Protein AF-A0A350C6K1-F1 (afdb_monomer_lite)

Sequence (59 aa):
SVSEPKVMQSAAGYYIGQSCEVEYYWSDGTTSVGTEPYDRLSGYFATPQQAELYLMEVA

Foldseek 3Di:
DKDDWDWDADPQAIFTFIKDWDWDADPVRDIDIDIGTDTTPGDHDHHSVVRVVVVVVPD

Secondary structure (DSSP, 8-state):
-BPPPEEEEETTEEEEEEEEEEEEE-TTS-EEEEEEEEEE-S--BSSHHHHHHHHHHH-

Structure (mmCIF, N/CA/C/O backbone):
data_AF-A0A350C6K1-F1
#
_entry.id   AF-A0A350C6K1-F1
#
loop_
_atom_site.group_PDB
_atom_site.id
_atom_site.type_symbol
_atom_site.label_atom_id
_atom_site.label_alt_id
_atom_site.label_comp_id
_atom_site.label_asym_id
_atom_site.label_entity_id
_atom_site.label_seq_id
_atom_site.pdbx_PDB_ins_code
_atom_site.Cartn_x
_atom_site.Cartn_y
_atom_site.Cartn_z
_atom_site.occupancy
_atom_site.B_iso_or_equiv
_atom_site.auth_seq_id
_atom_site.auth_comp_id
_atom_site.auth_asym_id
_atom_site.auth_atom_id
_atom_site.pdbx_PDB_model_num
ATOM 1 N N . SER A 1 1 ? 13.468 -1.600 -3.439 1.00 89.12 1 SER A N 1
ATOM 2 C CA . SER A 1 1 ? 13.361 -1.783 -1.972 1.00 89.12 1 SER A CA 1
ATOM 3 C C . SER A 1 1 ? 11.889 -1.975 -1.594 1.00 89.12 1 SER A C 1
ATOM 5 O O . SER A 1 1 ? 11.054 -1.697 -2.446 1.00 89.12 1 SER A O 1
ATOM 7 N N . VAL A 1 2 ? 11.542 -2.482 -0.399 1.00 95.06 2 VAL A N 1
ATOM 8 C CA . VAL A 1 2 ? 10.139 -2.583 0.082 1.00 95.06 2 VAL A CA 1
ATOM 9 C C . VAL A 1 2 ? 9.926 -1.561 1.198 1.00 95.06 2 VAL A C 1
ATOM 11 O O . VAL A 1 2 ? 10.804 -1.398 2.041 1.00 95.06 2 VAL A O 1
ATOM 14 N N . SER A 1 3 ? 8.793 -0.856 1.190 1.00 95.75 3 SER A N 1
ATOM 15 C CA . SER A 1 3 ? 8.457 0.138 2.214 1.00 95.75 3 SER A CA 1
ATOM 16 C C . SER A 1 3 ? 7.976 -0.499 3.517 1.00 95.75 3 SER A C 1
ATOM 18 O O . SER A 1 3 ? 7.435 -1.604 3.517 1.0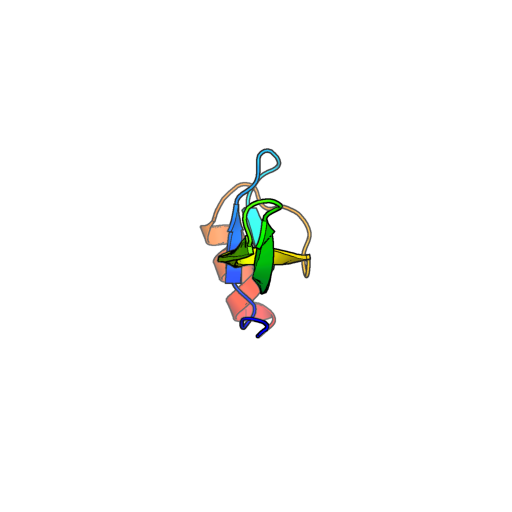0 95.75 3 SER A O 1
ATOM 20 N N . GLU A 1 4 ? 8.036 0.263 4.606 1.00 95.94 4 GLU A N 1
ATOM 21 C CA . GLU A 1 4 ? 7.250 -0.033 5.809 1.00 95.94 4 GLU A CA 1
ATOM 22 C C . GLU A 1 4 ? 5.737 -0.076 5.499 1.00 95.94 4 GLU A C 1
ATOM 24 O O . GLU A 1 4 ? 5.296 0.525 4.500 1.00 95.94 4 GLU A O 1
ATOM 29 N N . PRO A 1 5 ? 4.932 -0.778 6.323 1.00 96.44 5 PRO A N 1
ATOM 30 C CA . PRO A 1 5 ? 3.477 -0.751 6.233 1.00 96.44 5 PRO A CA 1
ATOM 31 C C . PRO A 1 5 ? 2.916 0.675 6.298 1.00 96.44 5 PRO A C 1
ATOM 33 O O . PRO A 1 5 ? 3.328 1.492 7.120 1.00 96.44 5 PRO A O 1
ATOM 36 N N . LYS A 1 6 ? 1.952 0.982 5.428 1.00 96.62 6 LYS A N 1
ATOM 37 C CA . LYS A 1 6 ? 1.295 2.295 5.349 1.00 96.62 6 LYS A CA 1
ATOM 38 C C . LYS A 1 6 ? -0.147 2.175 4.873 1.00 96.62 6 LYS A C 1
ATOM 40 O O . LYS A 1 6 ? -0.529 1.173 4.266 1.00 96.62 6 LYS A O 1
ATOM 45 N N . VAL A 1 7 ? -0.932 3.230 5.092 1.00 97.50 7 VAL A N 1
ATOM 46 C CA . VAL A 1 7 ? -2.263 3.349 4.488 1.00 97.50 7 VAL A CA 1
ATOM 47 C C 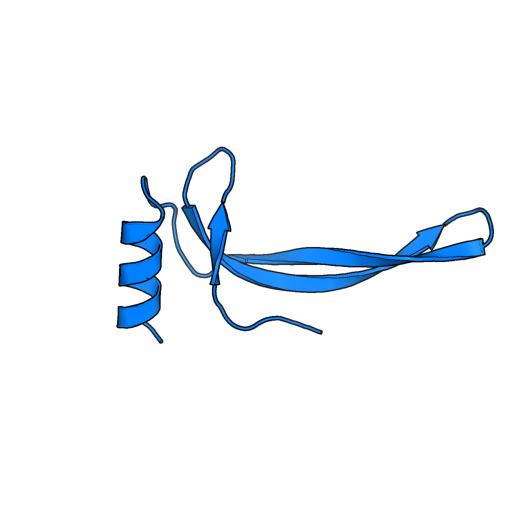. VAL A 1 7 ? -2.134 3.527 2.977 1.00 97.50 7 VAL A C 1
ATOM 49 O O . VAL A 1 7 ? -1.400 4.384 2.485 1.00 97.50 7 VAL A O 1
ATOM 52 N N . MET A 1 8 ? -2.878 2.712 2.241 1.00 96.94 8 MET A N 1
ATOM 53 C CA . MET A 1 8 ? -3.004 2.736 0.789 1.00 96.94 8 MET A CA 1
ATOM 54 C C . MET A 1 8 ? -4.479 2.893 0.401 1.00 96.94 8 MET A C 1
ATOM 56 O O . MET A 1 8 ? -5.376 2.520 1.160 1.00 96.94 8 MET A O 1
ATOM 60 N N . GLN A 1 9 ? -4.738 3.440 -0.789 1.00 96.88 9 GLN A N 1
ATOM 61 C CA . GLN A 1 9 ? -6.087 3.669 -1.311 1.00 96.88 9 GLN A CA 1
ATOM 62 C C . GLN A 1 9 ? -6.301 2.909 -2.623 1.00 96.88 9 GLN A C 1
ATOM 64 O O . GLN A 1 9 ? -5.427 2.869 -3.486 1.00 96.88 9 GLN A O 1
ATOM 69 N N . SER A 1 10 ? -7.491 2.332 -2.785 1.00 94.88 10 SER A N 1
ATOM 70 C CA . SER A 1 10 ? -7.951 1.693 -4.020 1.00 94.88 10 SER A CA 1
ATOM 71 C C . SER A 1 10 ? -9.420 2.024 -4.294 1.00 94.88 10 SER A C 1
ATOM 73 O O . SER A 1 10 ? -10.093 2.635 -3.464 1.00 94.88 10 SER A O 1
ATOM 75 N N . ALA A 1 11 ? -9.951 1.544 -5.422 1.00 96.06 11 ALA A N 1
ATOM 76 C CA . ALA A 1 11 ? -11.376 1.652 -5.735 1.00 96.06 11 ALA A CA 1
ATOM 77 C C . ALA A 1 11 ? -12.294 0.955 -4.706 1.00 96.06 11 ALA A C 1
ATOM 79 O O . ALA A 1 11 ? -13.459 1.320 -4.590 1.00 96.06 11 ALA A O 1
ATOM 80 N N . ALA A 1 12 ? -11.783 -0.027 -3.953 1.00 95.44 12 ALA A N 1
ATOM 81 C CA . ALA A 1 12 ? -12.543 -0.755 -2.935 1.00 95.44 12 ALA A CA 1
ATOM 82 C C . ALA A 1 12 ? -12.488 -0.110 -1.534 1.00 95.44 12 ALA A C 1
ATOM 84 O O . ALA A 1 12 ? -13.163 -0.587 -0.625 1.00 95.44 12 ALA A O 1
ATOM 85 N N . GLY A 1 13 ? -11.696 0.954 -1.348 1.00 97.56 13 GLY A N 1
ATOM 86 C CA . GLY A 1 13 ? -11.495 1.625 -0.061 1.00 97.56 13 GLY A CA 1
ATOM 87 C C . GLY A 1 13 ? -10.023 1.723 0.345 1.00 97.56 13 GLY A C 1
ATOM 88 O O . GLY A 1 13 ? -9.123 1.665 -0.502 1.00 97.56 13 GLY A O 1
ATOM 89 N N . TYR A 1 14 ? -9.789 1.865 1.650 1.00 98.25 14 TYR A N 1
ATOM 90 C CA . TYR A 1 14 ? -8.468 2.037 2.267 1.00 98.25 14 TYR A CA 1
ATOM 91 C C . TYR A 1 14 ? -7.963 0.726 2.862 1.00 98.25 14 TYR A C 1
ATOM 93 O O . TYR A 1 14 ? -8.766 -0.091 3.289 1.00 98.25 14 TYR A O 1
ATOM 101 N N . TYR A 1 15 ? -6.657 0.495 2.904 1.00 97.44 15 TYR A N 1
ATOM 102 C CA . TYR A 1 15 ? -6.075 -0.719 3.489 1.00 97.44 15 TYR A CA 1
ATOM 103 C C . TYR A 1 15 ? -4.640 -0.471 3.951 1.00 97.44 15 TYR A C 1
ATOM 105 O O . TYR A 1 15 ? -4.022 0.509 3.538 1.00 97.44 15 TYR A O 1
ATOM 113 N N . ILE A 1 16 ? -4.099 -1.366 4.778 1.00 97.75 16 ILE A N 1
ATOM 114 C CA . ILE A 1 16 ? -2.678 -1.387 5.120 1.00 97.75 16 ILE A CA 1
ATOM 115 C C . ILE A 1 16 ? -1.944 -2.294 4.155 1.00 97.75 16 ILE A C 1
ATOM 117 O O . ILE A 1 16 ? -2.309 -3.454 3.957 1.00 97.75 16 ILE A O 1
ATOM 121 N N . GLY A 1 17 ? -0.905 -1.751 3.541 1.00 96.94 17 GLY A N 1
ATOM 122 C CA . GLY A 1 17 ? -0.054 -2.485 2.627 1.00 96.94 17 GLY A CA 1
ATOM 123 C C . GLY A 1 17 ? 1.341 -1.899 2.558 1.00 96.94 17 GLY A C 1
ATOM 124 O O . GLY A 1 17 ? 1.687 -0.955 3.270 1.00 96.94 17 GLY A O 1
ATOM 125 N N . GLN A 1 18 ? 2.138 -2.479 1.677 1.00 97.31 18 GLN A N 1
ATOM 126 C CA . GLN A 1 18 ? 3.499 -2.053 1.388 1.00 97.31 18 GLN A CA 1
ATOM 127 C C . GLN A 1 18 ? 3.627 -1.769 -0.103 1.00 97.31 18 GLN A C 1
ATOM 129 O O . GLN A 1 18 ? 2.888 -2.314 -0.926 1.00 97.31 18 GLN A O 1
ATOM 134 N N . SER A 1 19 ? 4.584 -0.923 -0.462 1.00 96.94 19 SER A N 1
ATOM 135 C CA . SER A 1 19 ? 4.963 -0.702 -1.855 1.00 96.94 19 SER A CA 1
ATOM 136 C C . SER A 1 19 ? 6.420 -1.067 -2.073 1.00 96.94 19 SER A C 1
ATOM 138 O O . SER A 1 19 ? 7.236 -0.860 -1.174 1.00 96.94 19 SER A O 1
ATOM 140 N N . CYS A 1 20 ? 6.759 -1.543 -3.264 1.00 96.69 20 CYS A N 1
ATOM 141 C CA . CYS A 1 20 ? 8.137 -1.781 -3.659 1.00 96.69 20 CYS A CA 1
ATOM 142 C C . CYS A 1 20 ? 8.565 -0.838 -4.785 1.00 96.69 20 CYS A C 1
ATOM 144 O O . CYS A 1 20 ? 7.760 -0.430 -5.621 1.00 96.69 20 CYS A O 1
ATOM 146 N N . GLU A 1 21 ? 9.846 -0.480 -4.794 1.00 96.31 21 GLU A N 1
ATOM 147 C CA . GLU A 1 21 ? 10.466 0.130 -5.970 1.00 96.31 21 GLU A CA 1
ATOM 148 C C . GLU A 1 21 ? 10.743 -0.942 -7.018 1.00 96.31 21 GLU A C 1
ATOM 150 O O . GLU A 1 21 ? 11.353 -1.972 -6.707 1.00 96.31 21 GLU A O 1
ATOM 155 N N . VAL A 1 22 ? 10.328 -0.659 -8.249 1.00 95.75 22 VAL A N 1
ATOM 156 C CA . VAL A 1 22 ? 10.481 -1.529 -9.415 1.00 95.75 22 VAL A CA 1
ATOM 157 C C . VAL A 1 22 ? 11.228 -0.761 -10.498 1.00 95.75 22 VAL A C 1
ATOM 159 O O . VAL A 1 22 ? 10.946 0.412 -10.747 1.00 95.75 22 VAL A O 1
ATOM 162 N N . GLU A 1 23 ? 12.188 -1.421 -11.137 1.00 96.50 23 GLU A N 1
ATOM 163 C CA . GLU A 1 23 ? 12.888 -0.890 -12.302 1.00 96.50 23 GLU A CA 1
ATOM 164 C C . GLU A 1 23 ? 12.257 -1.455 -13.577 1.00 96.50 23 GLU A C 1
ATOM 166 O O . GLU A 1 23 ? 12.182 -2.670 -13.767 1.00 96.50 23 GLU A O 1
ATOM 171 N N . TYR A 1 24 ? 11.794 -0.565 -14.450 1.00 96.25 24 TYR A N 1
ATOM 172 C CA . TYR A 1 24 ? 11.235 -0.910 -15.750 1.00 96.25 24 TYR A CA 1
ATOM 173 C C . TYR A 1 24 ? 12.280 -0.711 -16.836 1.00 96.25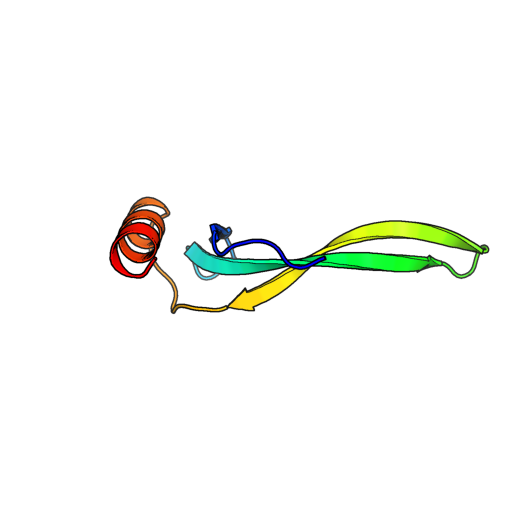 24 TYR A C 1
ATOM 175 O O . TYR A 1 24 ? 12.969 0.310 -16.869 1.00 96.25 24 TYR A O 1
ATOM 183 N N . TYR A 1 25 ? 12.329 -1.673 -17.751 1.00 97.00 25 TYR A N 1
ATOM 184 C CA . TYR A 1 25 ? 13.210 -1.679 -18.908 1.00 97.00 25 TYR A CA 1
ATOM 185 C C . TYR A 1 25 ? 12.354 -1.566 -20.166 1.00 97.00 25 TYR A C 1
ATOM 187 O O . TYR A 1 25 ? 11.529 -2.439 -20.447 1.00 97.00 25 TYR A O 1
ATOM 195 N N . TRP A 1 26 ? 12.535 -0.483 -20.913 1.00 95.81 26 TRP A N 1
ATOM 196 C CA . TRP A 1 26 ? 11.766 -0.200 -22.120 1.00 95.81 26 TRP A CA 1
ATOM 197 C C . TRP A 1 26 ? 12.490 -0.707 -23.368 1.00 95.81 26 TRP A C 1
ATOM 199 O O . TRP A 1 26 ? 13.712 -0.859 -23.398 1.00 95.81 26 TRP A O 1
ATOM 20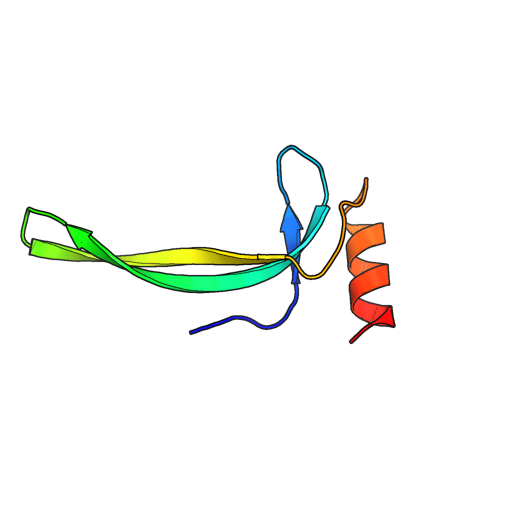9 N N . SER A 1 27 ? 11.733 -0.968 -24.435 1.00 96.38 27 SER A N 1
ATOM 210 C CA . SER A 1 27 ? 12.271 -1.517 -25.689 1.00 96.38 27 SER A CA 1
ATOM 211 C C . SER A 1 27 ? 13.239 -0.581 -26.419 1.00 96.38 27 SER A C 1
ATOM 213 O O . SER A 1 27 ? 13.997 -1.040 -27.267 1.00 96.38 27 SER A O 1
ATOM 215 N N . ASP A 1 28 ? 13.206 0.718 -26.119 1.00 96.88 28 ASP A N 1
ATOM 216 C CA . ASP A 1 28 ? 14.137 1.720 -26.651 1.00 96.88 28 ASP A CA 1
ATOM 217 C C . ASP A 1 28 ? 15.457 1.803 -25.858 1.00 96.88 28 ASP A C 1
ATOM 219 O O . ASP A 1 28 ? 16.328 2.606 -26.190 1.00 96.88 28 ASP A O 1
ATOM 223 N N . GLY A 1 29 ? 15.624 0.953 -24.838 1.00 96.50 29 GLY A N 1
ATOM 224 C CA . GLY A 1 29 ? 16.804 0.904 -23.977 1.00 96.50 29 GLY A CA 1
ATOM 225 C C . GLY A 1 29 ? 16.750 1.851 -22.778 1.00 96.50 29 GLY A C 1
ATOM 226 O O . GLY A 1 29 ? 17.692 1.870 -21.987 1.00 96.50 29 GLY A O 1
ATOM 227 N N . THR A 1 30 ? 15.670 2.618 -22.610 1.00 97.25 30 THR A N 1
ATOM 228 C CA . THR A 1 30 ? 15.477 3.484 -21.443 1.00 97.25 30 THR A CA 1
ATOM 229 C C . THR A 1 30 ? 15.144 2.649 -20.207 1.00 97.25 30 THR A C 1
ATOM 231 O O . THR A 1 30 ? 14.402 1.666 -20.292 1.00 97.25 30 THR A O 1
ATOM 234 N N . THR A 1 31 ? 15.640 3.063 -19.040 1.00 97.50 31 THR A N 1
ATOM 235 C CA . THR A 1 31 ? 15.208 2.530 -17.743 1.00 97.50 31 THR A CA 1
ATOM 236 C C . THR A 1 31 ? 14.476 3.596 -16.938 1.00 97.50 31 THR A C 1
ATOM 238 O O . THR A 1 31 ? 14.751 4.792 -17.050 1.00 97.50 31 THR A O 1
ATOM 241 N N . SER A 1 32 ? 13.511 3.173 -16.127 1.00 96.56 32 SER A N 1
ATOM 242 C CA . SER A 1 32 ? 12.806 4.060 -15.199 1.00 96.56 32 SER A CA 1
ATOM 243 C C . SER A 1 32 ? 12.509 3.340 -13.898 1.00 96.56 32 SER A C 1
ATOM 245 O O . SER A 1 32 ? 12.146 2.168 -13.921 1.00 96.56 32 SER A O 1
ATOM 247 N N . VAL A 1 33 ? 12.596 4.051 -12.778 1.00 96.38 33 VAL A N 1
ATOM 248 C CA . VAL A 1 33 ? 12.199 3.528 -11.469 1.00 96.38 33 VAL A CA 1
ATOM 249 C C . VAL A 1 33 ? 10.794 4.020 -11.151 1.00 96.38 33 VAL A C 1
ATOM 251 O O . VAL A 1 33 ? 10.518 5.216 -11.252 1.00 96.38 33 VAL A O 1
ATOM 254 N N . GLY A 1 34 ? 9.907 3.107 -10.769 1.00 94.81 34 GLY A N 1
ATOM 255 C CA . GLY A 1 34 ? 8.593 3.443 -10.234 1.00 94.81 34 GLY A CA 1
ATOM 256 C C . GLY A 1 34 ? 8.302 2.713 -8.934 1.00 94.81 34 GLY A C 1
ATOM 257 O O . GLY A 1 34 ? 9.152 2.035 -8.360 1.00 94.81 34 GLY A O 1
ATOM 258 N N . THR A 1 35 ? 7.085 2.901 -8.440 1.00 95.56 35 THR A N 1
ATOM 259 C CA . THR A 1 35 ? 6.625 2.322 -7.181 1.00 95.56 35 THR A CA 1
ATOM 260 C C . THR A 1 35 ? 5.331 1.570 -7.424 1.00 95.56 35 THR A C 1
ATOM 262 O O . THR A 1 35 ? 4.362 2.155 -7.908 1.00 95.56 35 THR A O 1
ATOM 265 N N . GLU A 1 36 ? 5.302 0.297 -7.046 1.00 94.25 36 GLU A N 1
ATOM 266 C CA . GLU A 1 36 ? 4.133 -0.568 -7.197 1.00 94.25 36 GLU A CA 1
ATOM 267 C C . GLU A 1 36 ? 3.638 -1.079 -5.840 1.00 94.25 36 GLU A C 1
ATOM 269 O O . GLU A 1 36 ? 4.421 -1.183 -4.890 1.00 94.25 36 GLU A O 1
ATOM 274 N N . PRO A 1 37 ? 2.339 -1.400 -5.706 1.00 93.88 37 PRO A N 1
ATOM 275 C CA . PRO A 1 37 ? 1.846 -2.162 -4.566 1.00 93.88 37 PRO A CA 1
ATOM 276 C C . PRO A 1 37 ? 2.558 -3.518 -4.480 1.00 93.88 37 PRO A C 1
ATOM 278 O O . PRO A 1 37 ? 2.609 -4.250 -5.463 1.00 93.88 37 PRO A O 1
ATOM 281 N N . TYR A 1 38 ? 3.080 -3.850 -3.301 1.00 93.31 38 TYR A N 1
ATOM 282 C CA . TYR A 1 38 ? 3.824 -5.088 -3.062 1.00 93.31 38 TYR A CA 1
ATOM 283 C C . TYR A 1 38 ? 2.985 -6.124 -2.312 1.00 93.31 38 TYR A C 1
ATOM 285 O O . TYR A 1 38 ? 2.799 -7.233 -2.803 1.00 93.31 38 TYR A O 1
ATOM 293 N N . ASP A 1 39 ? 2.446 -5.754 -1.147 1.00 94.62 39 ASP A N 1
ATOM 294 C CA . ASP A 1 39 ? 1.625 -6.651 -0.332 1.00 94.62 39 ASP A CA 1
ATOM 295 C C . ASP A 1 39 ? 0.472 -5.901 0.345 1.00 94.62 39 ASP A C 1
ATOM 297 O O . ASP A 1 39 ? 0.566 -4.700 0.628 1.00 94.62 39 ASP A O 1
ATOM 301 N N . ARG A 1 40 ? -0.625 -6.617 0.601 1.00 94.94 40 ARG A N 1
ATOM 302 C CA . ARG A 1 40 ? -1.790 -6.134 1.343 1.00 94.94 40 ARG A CA 1
ATOM 303 C C . ARG A 1 40 ? -1.891 -6.897 2.659 1.00 94.94 40 ARG A C 1
ATOM 305 O O . ARG A 1 40 ? -2.234 -8.074 2.685 1.00 94.94 40 ARG A O 1
ATOM 312 N N . LEU A 1 41 ? -1.702 -6.169 3.750 1.00 96.00 41 LEU A N 1
ATOM 313 C CA . LEU A 1 41 ? -1.609 -6.700 5.108 1.00 96.00 41 LEU A CA 1
ATOM 314 C C . LEU A 1 41 ? -2.940 -6.643 5.875 1.00 96.00 41 LEU A C 1
ATOM 31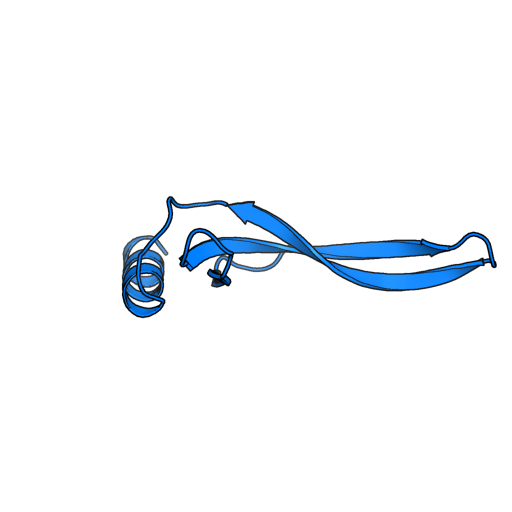6 O O . LEU A 1 41 ? -3.036 -7.165 6.980 1.00 96.00 41 LEU A O 1
ATOM 320 N N . SER A 1 42 ? -3.979 -6.026 5.305 1.00 96.44 42 SER A N 1
ATOM 321 C CA . SER A 1 42 ? -5.307 -5.934 5.921 1.00 96.44 42 SER A CA 1
ATOM 322 C C . SER A 1 42 ? -6.453 -6.126 4.922 1.00 96.44 42 SER A C 1
ATOM 324 O O . SER A 1 42 ? -6.272 -6.126 3.703 1.00 96.44 42 SER A O 1
ATOM 326 N N . GLY A 1 43 ? -7.678 -6.225 5.445 1.00 96.25 43 GLY A N 1
ATOM 327 C CA . GLY A 1 43 ? -8.892 -5.984 4.660 1.00 96.25 43 GLY A CA 1
ATOM 328 C C . GLY A 1 43 ? -9.062 -4.507 4.275 1.00 96.25 43 GLY A C 1
ATOM 329 O O . GLY A 1 43 ? -8.189 -3.679 4.547 1.00 96.25 43 GLY A O 1
ATOM 330 N N . TYR A 1 44 ? -10.199 -4.186 3.650 1.00 97.81 44 TYR A N 1
ATOM 331 C CA . TYR A 1 44 ? -10.561 -2.807 3.320 1.00 97.81 44 TYR A CA 1
ATOM 332 C C . TYR A 1 44 ? -11.309 -2.114 4.459 1.00 97.81 44 TYR A C 1
ATOM 334 O O . TYR A 1 44 ? -12.139 -2.716 5.140 1.00 97.81 44 TYR A O 1
ATOM 342 N N . PHE A 1 45 ? -11.060 -0.819 4.583 1.00 97.94 45 PHE A N 1
ATOM 343 C CA . PHE A 1 45 ? -11.718 0.116 5.477 1.00 97.94 45 PHE A CA 1
ATOM 344 C C . PHE A 1 45 ? -12.453 1.179 4.664 1.00 97.94 45 PHE A C 1
ATOM 346 O O . PHE A 1 45 ? -12.045 1.535 3.552 1.00 97.94 45 PHE A O 1
ATOM 353 N N . ALA A 1 46 ? -13.533 1.709 5.235 1.00 97.56 46 ALA A N 1
ATOM 354 C CA . ALA A 1 46 ? -14.342 2.728 4.577 1.00 97.56 46 ALA A CA 1
ATOM 355 C C . ALA A 1 46 ? -13.642 4.096 4.564 1.00 97.56 46 ALA A C 1
ATOM 357 O O . ALA A 1 46 ? -13.842 4.873 3.632 1.00 97.56 46 ALA A O 1
ATOM 358 N N . THR A 1 47 ? -12.817 4.390 5.575 1.00 97.81 47 THR A N 1
ATOM 359 C CA . THR A 1 47 ? -12.109 5.673 5.713 1.00 97.81 47 THR A CA 1
ATOM 360 C C . THR A 1 47 ? -10.608 5.479 5.964 1.00 97.81 47 THR A C 1
ATOM 362 O O . THR A 1 47 ? -10.208 4.430 6.482 1.00 97.81 47 THR A O 1
ATOM 365 N N . PRO A 1 48 ? -9.758 6.477 5.645 1.00 97.75 48 PRO A N 1
ATOM 366 C CA . PRO A 1 48 ? -8.329 6.391 5.940 1.00 97.75 48 PRO A CA 1
ATOM 367 C C . PRO A 1 48 ? -8.061 6.374 7.449 1.00 97.75 48 PRO A C 1
ATOM 369 O O . PRO A 1 48 ? -7.178 5.647 7.883 1.00 97.75 48 PRO A O 1
ATOM 372 N N . GLN A 1 49 ? -8.884 7.055 8.259 1.00 97.88 49 GLN A N 1
ATOM 373 C CA . GLN A 1 49 ? -8.734 7.076 9.721 1.00 97.88 49 GLN A CA 1
ATOM 374 C C . GLN A 1 49 ? -8.914 5.690 10.348 1.00 97.88 49 GLN A C 1
ATOM 376 O O . GLN A 1 49 ? -8.226 5.349 11.303 1.00 97.88 49 GLN A O 1
ATOM 381 N N . GLN A 1 50 ? -9.827 4.871 9.816 1.00 97.50 50 GLN A N 1
ATOM 382 C CA . GLN A 1 50 ? -9.989 3.486 10.269 1.00 97.50 50 GLN A CA 1
ATOM 383 C C . GLN A 1 50 ? -8.747 2.644 9.956 1.00 97.50 50 GLN A C 1
ATOM 385 O O . GLN A 1 50 ? -8.314 1.860 10.795 1.00 97.50 50 GLN A O 1
ATOM 390 N N . ALA A 1 51 ? -8.162 2.831 8.770 1.00 97.44 51 ALA A N 1
ATOM 391 C CA . ALA A 1 51 ? -6.925 2.159 8.396 1.00 97.44 51 ALA A CA 1
ATOM 392 C C . ALA A 1 51 ? -5.741 2.642 9.257 1.00 97.44 51 ALA A C 1
ATOM 394 O O . ALA A 1 51 ? -4.975 1.824 9.748 1.00 97.44 51 ALA A O 1
ATOM 395 N N . GLU A 1 52 ? -5.621 3.950 9.496 1.00 97.25 52 GLU A N 1
ATOM 396 C CA . GLU A 1 52 ? -4.618 4.557 10.384 1.00 97.25 52 GLU A CA 1
ATOM 397 C C . GLU A 1 52 ? -4.692 3.995 11.806 1.00 97.25 52 GLU A C 1
ATOM 399 O O . GLU A 1 52 ? -3.664 3.616 12.363 1.00 97.25 52 GLU A O 1
ATOM 404 N N . LEU A 1 53 ? -5.895 3.903 12.383 1.00 96.81 53 LEU A N 1
ATOM 405 C CA . LEU A 1 53 ? -6.102 3.293 13.699 1.00 96.81 53 LEU A CA 1
ATOM 406 C C . LEU A 1 53 ? -5.641 1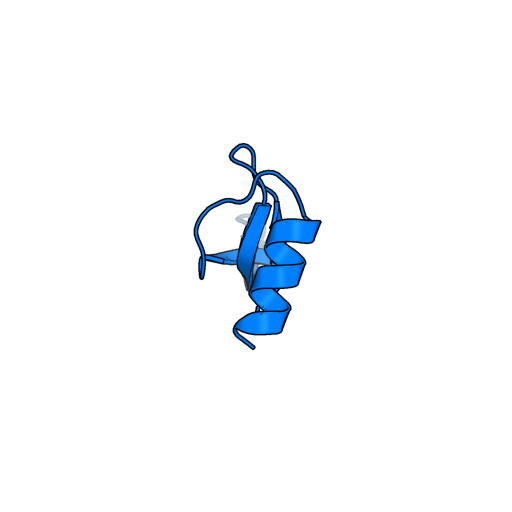.835 13.710 1.00 96.81 53 LEU A C 1
ATOM 408 O O . LEU A 1 53 ? -4.885 1.448 14.595 1.00 96.81 53 LEU A O 1
ATOM 412 N N . TYR A 1 54 ? -6.009 1.057 12.689 1.00 96.06 54 TYR A N 1
ATOM 413 C CA . TYR A 1 54 ? -5.544 -0.323 12.558 1.00 96.06 54 TYR A CA 1
ATOM 414 C C . TYR A 1 54 ? -4.013 -0.414 12.469 1.00 96.06 54 TYR A C 1
ATOM 416 O O . TYR A 1 54 ? -3.408 -1.250 13.131 1.00 96.06 54 TYR A O 1
ATOM 424 N N . LEU A 1 55 ? -3.365 0.458 11.693 1.00 95.75 55 LEU A N 1
ATOM 425 C CA . LEU A 1 55 ? -1.905 0.488 11.590 1.00 95.75 55 LEU A CA 1
ATOM 426 C C . LEU A 1 55 ? -1.241 0.797 12.938 1.00 95.75 55 LEU A C 1
ATOM 428 O O . LEU A 1 55 ? -0.229 0.189 13.256 1.00 95.75 55 LEU A O 1
ATOM 432 N N . MET A 1 56 ? -1.809 1.710 13.730 1.00 94.06 56 MET A N 1
ATOM 433 C CA . MET A 1 56 ? -1.284 2.068 15.053 1.00 94.06 56 MET A CA 1
ATOM 434 C C . MET A 1 56 ? -1.479 0.971 16.108 1.00 94.06 56 MET A C 1
ATOM 436 O O . MET A 1 56 ? -0.698 0.902 17.051 1.00 94.06 56 MET A O 1
ATOM 440 N N . GLU A 1 57 ? -2.513 0.139 15.979 1.00 89.00 57 GLU A N 1
ATOM 441 C CA . GLU A 1 57 ? -2.810 -0.941 16.931 1.00 89.00 57 GLU A CA 1
ATOM 442 C C . GLU A 1 57 ? -2.039 -2.240 16.648 1.00 89.00 57 GLU A C 1
ATOM 444 O O . GLU A 1 57 ? -1.896 -3.072 17.545 1.00 89.00 57 GLU A O 1
ATOM 449 N N . VAL A 1 58 ? -1.574 -2.434 15.409 1.00 74.44 58 VAL A N 1
ATOM 450 C CA . VAL A 1 58 ? -0.938 -3.681 14.943 1.00 74.44 58 VAL A CA 1
ATOM 451 C C . VAL A 1 58 ? 0.580 -3.528 14.718 1.00 74.44 58 VAL A C 1
ATOM 453 O O . VAL A 1 58 ? 1.260 -4.541 14.552 1.00 74.44 58 VAL A O 1
ATOM 456 N N . ALA A 1 59 ? 1.111 -2.297 14.722 1.00 57.34 59 ALA A N 1
ATOM 457 C CA . ALA A 1 59 ? 2.545 -1.997 14.595 1.00 57.34 59 ALA A CA 1
ATOM 458 C C . ALA A 1 59 ? 3.335 -2.154 15.907 1.00 57.34 59 ALA A C 1
ATOM 460 O O . ALA A 1 59 ? 2.785 -1.851 16.990 1.00 57.34 59 ALA A O 1
#

pLDDT: mean 95.14, std 5.95, range [57.34, 98.25]

Radius of gyration: 14.33 Å; chains: 1; bounding box: 31×14×44 Å